Protein AF-A0A933K215-F1 (afdb_monomer_lite)

Foldseek 3Di:
DDDDPPPADDDDDDLVVLLVVLVVLLVVLVVVPDPPDQSLLCLLQSLCVNRVHDCDDDLSVQLSVQLVVQLCVQQVDPDPSNVLCVVQSSLSNSSSNVSSCVSVVNDDPVVSVNNSVVCVVVSND

Radius of gyration: 14.35 Å; chains: 1; bounding box: 33×32×48 Å

Structure (mmCIF, N/CA/C/O backbone):
data_AF-A0A933K215-F1
#
_entry.id   AF-A0A933K215-F1
#
loop_
_atom_site.group_PDB
_atom_site.id
_atom_site.type_symbol
_atom_site.label_atom_id
_atom_site.label_alt_id
_atom_site.label_comp_id
_atom_site.label_asym_id
_atom_site.label_entity_id
_atom_site.label_seq_id
_atom_site.pdbx_PDB_ins_code
_atom_site.Cartn_x
_atom_site.Cartn_y
_atom_site.Cartn_z
_atom_site.occupancy
_atom_site.B_iso_or_equiv
_atom_site.auth_seq_id
_atom_site.auth_comp_id
_atom_site.auth_asym_id
_atom_site.auth_atom_id
_atom_site.pdbx_PDB_model_num
ATOM 1 N N . MET A 1 1 ? -12.623 14.754 29.555 1.00 33.94 1 MET A N 1
ATOM 2 C CA . MET A 1 1 ? -12.126 13.366 29.458 1.00 33.94 1 MET A CA 1
ATOM 3 C C . MET A 1 1 ? -11.589 13.139 28.050 1.00 33.94 1 MET A C 1
ATOM 5 O O . MET A 1 1 ? -12.200 13.644 27.123 1.00 33.94 1 MET A O 1
ATOM 9 N N . ALA A 1 2 ? -10.443 12.453 27.964 1.00 37.44 2 ALA A N 1
ATOM 10 C CA . ALA A 1 2 ? -9.723 11.931 26.790 1.00 37.44 2 ALA A CA 1
ATOM 11 C C . ALA A 1 2 ? -9.356 12.895 25.633 1.00 37.44 2 ALA A C 1
ATOM 13 O O . ALA A 1 2 ? -10.171 13.254 24.791 1.00 37.44 2 ALA A O 1
ATOM 14 N N . LYS A 1 3 ? -8.059 13.234 25.567 1.00 45.72 3 LYS A N 1
ATOM 15 C CA . LYS A 1 3 ? -7.356 13.624 24.337 1.00 45.72 3 LYS A CA 1
ATOM 16 C C . LYS A 1 3 ? -7.140 12.366 23.489 1.00 45.72 3 LYS A C 1
ATOM 18 O O . LYS A 1 3 ? -6.456 11.467 23.957 1.00 45.72 3 LYS A O 1
ATOM 23 N N . GLU A 1 4 ? -7.599 12.363 22.245 1.00 38.94 4 GLU A N 1
ATOM 24 C CA . GLU A 1 4 ? -7.012 11.553 21.167 1.00 38.94 4 GLU A CA 1
ATOM 25 C C . GLU A 1 4 ? -7.067 12.373 19.871 1.00 38.94 4 GLU A C 1
ATOM 27 O O . GLU A 1 4 ? -7.982 12.258 19.059 1.00 38.94 4 GLU A O 1
ATOM 32 N N . LYS A 1 5 ? -6.080 13.254 19.673 1.00 44.00 5 LYS A N 1
ATOM 33 C CA . LYS A 1 5 ? -5.707 13.656 18.314 1.00 44.00 5 LYS A CA 1
ATOM 34 C C . LYS A 1 5 ? -4.825 12.531 17.794 1.00 44.00 5 LYS A C 1
ATOM 36 O O . LYS A 1 5 ? -3.646 12.475 18.113 1.00 44.00 5 LYS A O 1
ATOM 41 N N . LYS A 1 6 ? -5.436 11.573 17.102 1.00 45.94 6 LYS A N 1
ATOM 42 C CA . LYS A 1 6 ? -4.706 10.511 16.416 1.00 45.94 6 LYS A CA 1
ATOM 43 C C . LYS A 1 6 ? -4.062 11.162 15.196 1.00 45.94 6 LYS A C 1
ATOM 45 O O . LYS A 1 6 ? -4.778 11.515 14.261 1.00 45.94 6 LYS A O 1
ATOM 50 N N . ASP A 1 7 ? -2.755 11.401 15.264 1.00 46.59 7 ASP A N 1
ATOM 51 C CA . ASP A 1 7 ? -1.948 11.937 14.168 1.00 46.59 7 ASP A CA 1
ATOM 52 C C . ASP A 1 7 ? -2.168 11.068 12.925 1.00 46.59 7 ASP A C 1
ATOM 54 O O . ASP A 1 7 ? -1.656 9.955 12.806 1.00 46.59 7 ASP A O 1
ATOM 58 N N . THR A 1 8 ? -3.028 11.541 12.028 1.00 65.00 8 THR A N 1
ATOM 59 C CA . THR A 1 8 ? -3.264 10.903 10.739 1.00 65.00 8 THR A CA 1
ATOM 60 C C . THR A 1 8 ? -2.217 11.459 9.797 1.00 65.00 8 THR 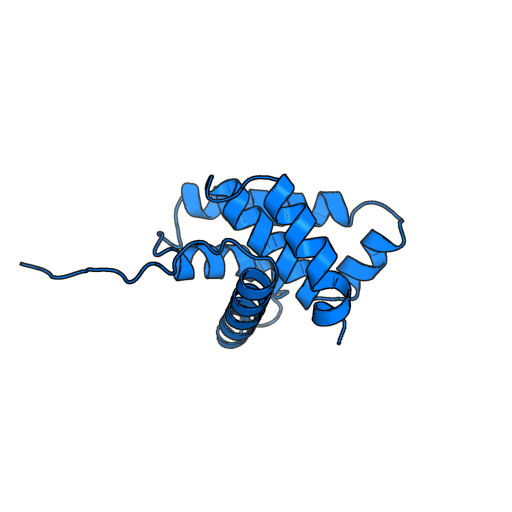A C 1
ATOM 62 O O . THR A 1 8 ? -2.103 12.676 9.651 1.00 65.00 8 THR A O 1
ATOM 65 N N . ARG A 1 9 ? -1.405 10.578 9.200 1.00 77.88 9 ARG A N 1
ATOM 66 C CA . ARG A 1 9 ? -0.444 11.015 8.182 1.00 77.88 9 ARG A CA 1
ATOM 67 C C . ARG A 1 9 ? -1.219 11.701 7.045 1.00 77.88 9 ARG A C 1
ATOM 69 O O . ARG A 1 9 ? -2.264 11.157 6.659 1.00 77.88 9 ARG A O 1
ATOM 76 N N . PRO A 1 10 ? -0.762 12.866 6.547 1.00 80.38 10 PRO A N 1
ATOM 77 C CA . PRO A 1 10 ? -1.426 13.555 5.447 1.00 80.38 10 PRO A CA 1
ATOM 78 C C . PRO A 1 10 ? -1.444 12.675 4.194 1.00 80.38 10 PRO A C 1
ATOM 80 O O . PRO A 1 10 ? -0.651 11.742 4.063 1.00 80.38 10 PRO A O 1
ATOM 83 N N . LEU A 1 11 ? -2.367 12.967 3.280 1.00 79.75 11 LEU A N 1
ATOM 84 C CA . LEU A 1 11 ? -2.282 12.426 1.929 1.00 79.75 11 LEU A CA 1
ATOM 85 C C . LEU A 1 11 ? -1.267 13.248 1.145 1.00 79.75 11 LEU A C 1
ATOM 87 O O . LEU A 1 11 ? -1.257 14.476 1.233 1.00 79.75 11 LEU A O 1
ATOM 91 N N . PHE A 1 12 ? -0.421 12.547 0.407 1.00 86.62 12 PHE A N 1
ATOM 92 C CA . PHE A 1 12 ? 0.655 13.149 -0.360 1.00 86.62 12 PHE A CA 1
ATOM 93 C C . PHE A 1 12 ? 0.174 13.540 -1.749 1.00 86.62 12 PHE A C 1
ATOM 95 O O . PHE A 1 12 ? -0.745 12.925 -2.299 1.00 86.62 12 PHE A O 1
ATOM 102 N N . THR A 1 13 ? 0.793 14.576 -2.304 1.00 80.44 13 THR A N 1
ATOM 103 C CA . THR A 1 13 ? 0.381 15.155 -3.593 1.00 80.44 13 THR A CA 1
ATOM 104 C C . THR A 1 13 ? 1.375 14.870 -4.707 1.00 80.44 13 THR A C 1
ATOM 106 O O . THR A 1 13 ? 1.041 15.046 -5.876 1.00 80.44 13 THR A O 1
ATOM 109 N N . THR A 1 14 ? 2.572 14.394 -4.359 1.00 88.75 14 THR A N 1
ATOM 110 C CA . THR A 1 14 ? 3.629 14.088 -5.322 1.00 88.75 14 THR A CA 1
ATOM 111 C C . THR A 1 14 ? 4.005 12.602 -5.306 1.00 88.75 14 THR A C 1
ATOM 113 O O . THR A 1 14 ? 3.899 11.951 -4.263 1.00 88.75 14 THR A O 1
ATOM 116 N N . PRO A 1 15 ? 4.469 12.046 -6.440 1.00 89.62 15 PRO A N 1
ATOM 117 C CA . PRO A 1 15 ? 4.931 10.659 -6.499 1.00 89.62 15 PRO A CA 1
ATOM 118 C C . PRO A 1 15 ? 6.115 10.348 -5.574 1.00 89.62 15 PRO A C 1
ATOM 120 O O . PRO A 1 15 ? 6.166 9.265 -5.002 1.00 89.62 15 PRO A O 1
ATOM 123 N N . GLU A 1 16 ? 7.031 11.301 -5.383 1.00 91.38 16 GLU A N 1
ATOM 124 C CA . GLU A 1 16 ? 8.198 11.143 -4.501 1.00 91.38 16 GLU A CA 1
ATOM 125 C C . GLU A 1 16 ? 7.777 10.968 -3.034 1.00 91.38 16 GLU A C 1
ATOM 127 O O . GLU A 1 16 ? 8.194 10.028 -2.366 1.00 91.38 16 GLU A O 1
ATOM 132 N N . GLU A 1 17 ? 6.867 11.817 -2.549 1.00 92.62 17 GLU A N 1
ATOM 133 C CA . GLU A 1 17 ? 6.322 11.699 -1.192 1.00 92.62 17 GLU A CA 1
ATOM 134 C C . GLU A 1 17 ? 5.566 10.374 -0.987 1.00 92.62 17 GLU A C 1
ATOM 136 O O . GLU A 1 17 ? 5.597 9.779 0.094 1.00 92.62 17 GLU A O 1
ATOM 141 N N . TRP A 1 18 ? 4.873 9.897 -2.026 1.00 93.44 18 TRP A N 1
ATOM 142 C CA . TRP A 1 18 ? 4.215 8.595 -1.996 1.00 93.44 18 TRP A CA 1
ATOM 143 C C . TRP A 1 18 ? 5.210 7.443 -1.921 1.00 93.44 18 TRP A C 1
ATOM 145 O O . TRP A 1 18 ? 4.962 6.491 -1.181 1.00 93.44 18 TRP A O 1
ATOM 155 N N . LEU A 1 19 ? 6.324 7.525 -2.647 1.00 92.50 19 LEU A N 1
ATOM 156 C CA . LEU A 1 19 ? 7.385 6.531 -2.570 1.00 92.50 19 LEU A CA 1
ATOM 157 C C . LEU A 1 19 ? 7.977 6.462 -1.156 1.00 92.50 19 LEU A C 1
ATOM 159 O O . LEU A 1 19 ? 8.066 5.370 -0.595 1.00 92.50 19 LEU A O 1
ATOM 163 N N . ASP A 1 20 ? 8.290 7.606 -0.546 1.00 93.12 20 ASP A N 1
ATOM 164 C CA . ASP A 1 20 ? 8.783 7.666 0.837 1.00 93.12 20 ASP A CA 1
ATOM 165 C C . ASP A 1 20 ? 7.794 7.025 1.827 1.00 93.12 20 ASP A C 1
ATOM 167 O O . ASP A 1 20 ? 8.176 6.250 2.711 1.00 93.12 20 ASP A O 1
ATOM 171 N N . GLU A 1 21 ? 6.495 7.296 1.666 1.00 94.25 21 GLU A N 1
ATOM 172 C CA . GLU A 1 21 ? 5.446 6.673 2.477 1.00 94.25 21 GLU A CA 1
ATOM 173 C C . GLU A 1 21 ? 5.366 5.157 2.252 1.00 94.25 21 GLU A C 1
ATOM 175 O O . GLU A 1 21 ? 5.197 4.407 3.217 1.00 94.25 21 GLU A O 1
ATOM 180 N N . ILE A 1 22 ? 5.480 4.691 1.004 1.00 94.50 22 ILE A N 1
ATOM 181 C CA . ILE A 1 22 ? 5.459 3.265 0.653 1.00 94.50 22 ILE A CA 1
ATOM 182 C C . ILE A 1 22 ? 6.650 2.544 1.288 1.00 94.50 22 ILE A C 1
ATOM 184 O O . ILE A 1 22 ? 6.459 1.480 1.878 1.00 94.50 22 ILE A O 1
ATOM 188 N N . LEU A 1 23 ? 7.849 3.128 1.241 1.00 93.38 23 LEU A N 1
ATOM 189 C CA . LEU A 1 23 ? 9.044 2.575 1.882 1.00 93.38 23 LEU A CA 1
ATOM 190 C C . LEU A 1 23 ? 8.885 2.525 3.408 1.00 93.38 23 LEU A C 1
ATOM 192 O O . LEU A 1 23 ? 9.128 1.492 4.032 1.00 93.38 23 LEU A O 1
ATOM 196 N N . ALA A 1 24 ? 8.361 3.590 4.019 1.00 94.00 24 ALA A N 1
ATOM 197 C CA . ALA A 1 24 ? 8.061 3.593 5.449 1.00 94.00 24 ALA A CA 1
ATOM 198 C C . ALA A 1 24 ? 6.993 2.547 5.830 1.00 94.00 24 ALA A C 1
ATOM 200 O O . ALA A 1 24 ? 7.051 1.952 6.912 1.00 94.00 24 ALA A O 1
ATOM 201 N N . ALA A 1 25 ? 6.002 2.324 4.965 1.00 94.38 25 ALA A N 1
ATOM 202 C CA . ALA A 1 25 ? 4.971 1.311 5.155 1.00 94.38 25 ALA A CA 1
ATOM 203 C C . ALA A 1 25 ? 5.525 -0.113 4.989 1.00 94.38 25 ALA A C 1
ATOM 205 O O . ALA A 1 25 ? 5.138 -1.007 5.747 1.00 94.38 25 ALA A O 1
ATOM 206 N N . TRP A 1 26 ? 6.448 -0.316 4.049 1.00 93.56 26 TRP A N 1
ATOM 207 C CA . TRP A 1 26 ? 7.170 -1.570 3.851 1.00 93.56 26 TRP A CA 1
ATOM 208 C C . TRP A 1 26 ? 7.971 -1.954 5.100 1.00 93.56 26 TRP A C 1
ATOM 210 O O . TRP A 1 26 ? 7.805 -3.054 5.635 1.00 93.56 26 TRP A O 1
ATOM 220 N N . ASP A 1 27 ? 8.754 -1.022 5.643 1.00 93.00 27 ASP A N 1
ATOM 221 C CA . ASP A 1 27 ? 9.517 -1.244 6.875 1.00 93.00 27 ASP A CA 1
ATOM 222 C C . ASP A 1 27 ? 8.602 -1.545 8.069 1.00 93.00 27 ASP A C 1
ATOM 224 O O . ASP A 1 27 ? 8.894 -2.393 8.918 1.00 93.00 27 ASP A O 1
ATOM 228 N N . GLU A 1 28 ? 7.454 -0.869 8.144 1.00 92.44 28 GLU A N 1
ATOM 229 C CA . GLU A 1 28 ? 6.450 -1.126 9.172 1.00 92.44 28 GLU A CA 1
ATOM 230 C C . GLU A 1 28 ? 5.815 -2.518 9.043 1.00 92.44 28 GLU A C 1
ATOM 232 O O . GLU A 1 28 ? 5.541 -3.164 10.060 1.00 92.44 28 GLU A O 1
ATOM 237 N N . ALA A 1 29 ? 5.601 -3.004 7.818 1.00 91.44 29 ALA A N 1
ATOM 238 C CA . ALA A 1 29 ? 5.153 -4.369 7.575 1.00 91.44 29 ALA A CA 1
ATOM 239 C C . ALA A 1 29 ? 6.202 -5.389 8.042 1.00 91.44 29 ALA A C 1
ATOM 241 O O . ALA A 1 29 ? 5.845 -6.353 8.720 1.00 91.44 29 ALA A O 1
ATOM 242 N N . GLY A 1 30 ? 7.490 -5.135 7.784 1.00 87.62 30 GLY A N 1
ATOM 243 C CA . GLY A 1 30 ? 8.595 -5.988 8.235 1.00 87.62 30 GLY A CA 1
ATOM 244 C C . GLY A 1 30 ? 8.648 -6.171 9.758 1.00 87.62 30 GLY A C 1
ATOM 245 O O . GLY A 1 30 ? 8.861 -7.278 10.252 1.00 87.62 30 GLY A O 1
ATOM 246 N N . LYS A 1 31 ? 8.346 -5.120 10.533 1.00 86.56 31 LYS A N 1
ATOM 247 C CA . LYS A 1 31 ? 8.291 -5.194 12.011 1.00 86.56 31 LYS A CA 1
ATOM 248 C C . LYS A 1 31 ? 7.198 -6.117 12.543 1.00 86.56 31 LYS A C 1
ATOM 250 O O . LYS A 1 31 ? 7.268 -6.548 13.691 1.00 86.56 31 LYS A O 1
ATOM 255 N N . ARG A 1 32 ? 6.162 -6.390 11.748 1.00 76.62 32 ARG A N 1
ATOM 256 C CA . ARG A 1 32 ? 5.018 -7.211 12.167 1.00 76.62 32 ARG A CA 1
ATOM 257 C C . ARG A 1 32 ? 5.280 -8.709 12.076 1.00 76.62 32 ARG A C 1
ATOM 259 O O . ARG A 1 32 ? 4.403 -9.454 12.495 1.00 76.62 32 ARG A O 1
ATOM 266 N N . ASN A 1 33 ? 6.454 -9.105 11.572 1.00 60.47 33 ASN A N 1
ATOM 267 C CA . ASN A 1 33 ? 7.017 -10.455 11.502 1.00 60.47 33 ASN A CA 1
ATOM 268 C C . ASN A 1 33 ? 6.014 -11.592 11.773 1.00 60.47 33 ASN A C 1
ATOM 270 O O . ASN A 1 33 ? 6.060 -12.262 12.808 1.00 60.47 33 ASN A O 1
ATOM 274 N N . VAL A 1 34 ? 5.084 -11.786 10.836 1.00 66.62 34 VAL A N 1
ATOM 275 C CA . VAL A 1 34 ? 4.192 -12.943 10.840 1.00 66.62 34 VAL A CA 1
ATOM 276 C C . VAL A 1 34 ? 4.873 -14.003 9.989 1.00 66.62 34 VAL A C 1
ATOM 278 O O . VAL A 1 34 ? 4.996 -13.838 8.775 1.00 66.62 34 VAL A O 1
ATOM 281 N N . ALA A 1 35 ? 5.354 -15.071 10.628 1.00 67.69 35 ALA A N 1
ATOM 282 C CA . ALA A 1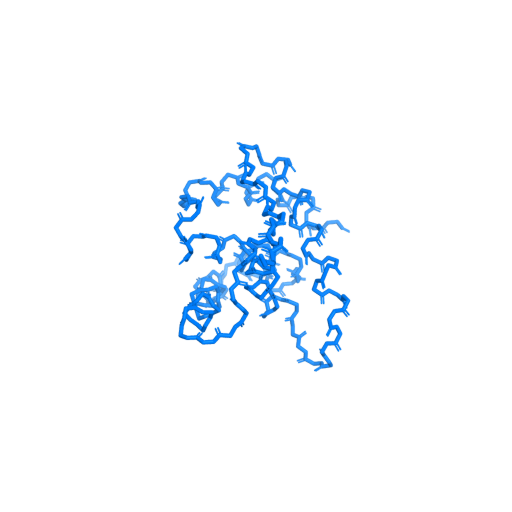 35 ? 5.988 -16.178 9.922 1.00 67.69 35 ALA A CA 1
ATOM 283 C C . ALA A 1 35 ? 5.085 -16.664 8.771 1.00 67.69 35 ALA A C 1
ATOM 285 O O . ALA A 1 35 ? 3.886 -16.864 8.965 1.00 67.69 35 ALA A O 1
ATOM 286 N N . ASN A 1 36 ? 5.670 -16.854 7.585 1.00 67.62 36 ASN A N 1
ATOM 287 C CA . ASN A 1 36 ? 4.997 -17.345 6.373 1.00 67.62 36 ASN A CA 1
ATOM 288 C C . ASN A 1 36 ? 3.888 -16.437 5.803 1.00 67.62 36 ASN A C 1
ATOM 290 O O . ASN A 1 36 ? 2.996 -16.929 5.116 1.00 67.62 36 ASN A O 1
ATOM 294 N N . THR A 1 37 ? 3.912 -15.130 6.077 1.00 81.44 37 THR A N 1
ATOM 295 C CA . THR A 1 37 ? 3.005 -14.172 5.425 1.00 81.44 37 THR A CA 1
ATOM 296 C C . THR A 1 37 ? 3.771 -13.319 4.428 1.00 81.44 37 THR A C 1
ATOM 298 O O . THR A 1 37 ? 4.693 -12.602 4.813 1.00 81.44 37 THR A O 1
ATOM 301 N N . GLU A 1 38 ? 3.359 -13.355 3.160 1.00 85.69 38 GLU A N 1
ATOM 302 C CA . GLU A 1 38 ? 3.913 -12.448 2.157 1.00 85.69 38 GLU A CA 1
ATOM 303 C C . GLU A 1 38 ? 3.624 -10.984 2.539 1.00 85.69 38 GLU A C 1
ATOM 305 O O . GLU A 1 38 ? 2.482 -10.659 2.895 1.00 85.69 38 GLU A O 1
ATOM 310 N N . PRO A 1 39 ? 4.610 -10.070 2.454 1.00 86.38 39 PRO A N 1
ATOM 311 C CA . PRO A 1 39 ? 4.461 -8.695 2.930 1.00 86.38 39 PRO A CA 1
ATOM 312 C C . PRO A 1 39 ? 3.256 -7.953 2.344 1.00 86.38 39 PRO A C 1
ATOM 314 O O . PRO A 1 39 ? 2.614 -7.175 3.051 1.00 86.38 39 PRO A O 1
ATOM 317 N N . TYR A 1 40 ? 2.891 -8.215 1.084 1.00 87.62 40 TYR A N 1
ATOM 318 C CA . TYR A 1 40 ? 1.756 -7.561 0.424 1.00 87.62 40 TYR A CA 1
ATOM 319 C C . TYR A 1 40 ? 0.401 -7.860 1.092 1.00 87.62 40 TYR A C 1
ATOM 321 O O . TYR A 1 40 ? -0.511 -7.037 0.999 1.00 87.62 40 TYR A O 1
ATOM 329 N N . HIS A 1 41 ? 0.266 -8.954 1.856 1.00 89.56 41 HIS A N 1
ATOM 330 C CA . HIS A 1 41 ? -0.920 -9.190 2.691 1.00 89.56 41 HIS A CA 1
ATOM 331 C C . HIS A 1 41 ? -1.035 -8.189 3.851 1.00 89.56 41 HIS A C 1
ATOM 333 O O . HIS A 1 41 ? -2.139 -7.897 4.316 1.00 89.56 41 HIS A O 1
ATOM 339 N N . LEU A 1 42 ? 0.087 -7.631 4.317 1.00 93.12 42 LEU A N 1
ATOM 340 C CA . LEU A 1 42 ? 0.125 -6.672 5.424 1.00 93.12 42 LEU A CA 1
ATOM 341 C C . LEU A 1 42 ? -0.128 -5.227 4.975 1.00 93.12 42 LEU A C 1
ATOM 343 O O . LEU A 1 42 ? -0.449 -4.389 5.821 1.00 93.12 42 LEU A O 1
ATOM 347 N N . ALA A 1 43 ? -0.037 -4.935 3.674 1.00 95.06 43 ALA A N 1
ATOM 348 C CA . ALA A 1 43 ? -0.150 -3.587 3.115 1.00 95.06 43 ALA A CA 1
ATOM 349 C C . ALA A 1 43 ? -1.446 -2.874 3.532 1.00 95.06 43 ALA A C 1
ATOM 351 O O . ALA A 1 43 ? -1.410 -1.741 4.016 1.00 95.06 43 ALA A O 1
ATOM 352 N N . SER A 1 44 ? -2.588 -3.563 3.445 1.00 95.31 44 SER A N 1
ATOM 353 C CA . SER A 1 44 ? -3.885 -3.007 3.853 1.00 95.31 44 SER A CA 1
ATOM 354 C C . SER A 1 44 ? -3.941 -2.670 5.341 1.00 95.31 44 SER A C 1
ATOM 356 O O . SER A 1 44 ? -4.462 -1.626 5.735 1.00 95.31 44 SER A O 1
ATOM 358 N N . VAL A 1 45 ? -3.338 -3.504 6.187 1.00 94.06 45 VAL A N 1
ATOM 359 C CA . VAL A 1 45 ? -3.324 -3.276 7.632 1.00 94.06 45 VAL A CA 1
ATOM 360 C C . VAL A 1 45 ? -2.390 -2.119 8.001 1.00 94.06 45 VAL A C 1
ATOM 362 O O . VAL A 1 45 ? -2.708 -1.343 8.906 1.00 94.06 45 VAL A O 1
ATOM 365 N N . VAL A 1 46 ? -1.260 -1.970 7.303 1.00 94.69 46 VAL A N 1
ATOM 366 C CA . VAL A 1 46 ? -0.363 -0.817 7.477 1.00 94.69 46 VAL A CA 1
ATOM 367 C C . VAL A 1 46 ? -1.033 0.471 6.995 1.00 94.69 46 VAL A C 1
ATOM 369 O O . VAL A 1 46 ? -1.020 1.455 7.730 1.00 94.69 46 VAL A O 1
ATOM 372 N N . CYS A 1 47 ? -1.712 0.451 5.844 1.00 95.62 47 CYS A N 1
ATOM 373 C CA . CYS A 1 47 ? -2.498 1.582 5.340 1.00 95.62 47 CYS A CA 1
ATOM 374 C C . CYS A 1 47 ? -3.543 2.034 6.373 1.00 95.62 47 CYS A C 1
ATOM 376 O O . CYS A 1 47 ? -3.582 3.204 6.765 1.00 95.62 47 CYS A O 1
ATOM 378 N N . LEU A 1 48 ? -4.338 1.098 6.904 1.00 94.88 48 LEU A N 1
ATOM 379 C CA . LEU A 1 48 ? -5.324 1.395 7.944 1.00 94.88 48 LEU A CA 1
ATOM 380 C C . LEU A 1 48 ? -4.665 1.998 9.194 1.00 94.88 48 LEU A C 1
ATOM 382 O O . LEU A 1 48 ? -5.190 2.967 9.747 1.00 94.88 48 LEU A O 1
ATOM 386 N N . LYS A 1 49 ? -3.502 1.480 9.615 1.00 94.12 49 LYS A N 1
ATOM 387 C CA . LYS A 1 49 ? -2.736 2.020 10.749 1.00 94.12 49 LYS A CA 1
ATOM 388 C C . LYS A 1 49 ? -2.292 3.463 10.491 1.00 94.12 49 LYS A C 1
ATOM 390 O O . LYS A 1 49 ? -2.566 4.326 11.322 1.00 94.12 49 LYS A O 1
ATOM 395 N N . PHE A 1 50 ? -1.640 3.730 9.360 1.00 94.31 50 PHE A N 1
ATOM 396 C CA . PHE A 1 50 ? -1.100 5.052 9.008 1.00 94.31 50 PHE A CA 1
ATOM 397 C C . PHE A 1 50 ? -2.194 6.106 8.815 1.00 94.31 50 PHE A C 1
ATOM 399 O O . PHE A 1 50 ? -2.010 7.273 9.160 1.00 94.31 50 PHE A O 1
ATOM 406 N N . ARG A 1 51 ? -3.373 5.686 8.347 1.00 94.19 51 ARG A N 1
ATOM 407 C CA . ARG A 1 51 ? -4.563 6.540 8.210 1.00 94.19 51 ARG A CA 1
ATOM 408 C C . ARG A 1 51 ? -5.422 6.595 9.475 1.00 94.19 51 ARG A C 1
ATOM 410 O O . ARG A 1 51 ? -6.539 7.106 9.442 1.00 94.19 51 ARG A O 1
ATOM 417 N N . GLY A 1 52 ? -4.937 6.053 10.595 1.00 92.62 52 GLY A N 1
ATOM 418 C CA . GLY A 1 52 ? -5.619 6.102 11.887 1.00 92.62 52 GLY A CA 1
ATOM 419 C C . GLY A 1 52 ? -6.957 5.353 11.937 1.00 92.62 52 GLY A C 1
ATOM 420 O O . GLY A 1 52 ? -7.741 5.576 12.862 1.00 92.62 52 GLY A O 1
ATOM 421 N N . ARG A 1 53 ? -7.229 4.452 10.988 1.00 92.12 53 ARG A N 1
ATOM 422 C CA . ARG A 1 53 ? -8.471 3.672 10.889 1.00 92.12 53 ARG A CA 1
ATOM 423 C C . ARG A 1 53 ? -8.468 2.474 11.848 1.00 92.12 53 ARG A C 1
ATOM 425 O O . ARG A 1 53 ? -7.455 2.147 12.470 1.00 92.12 53 ARG A O 1
ATOM 432 N N . GLN A 1 54 ? -9.631 1.841 12.004 1.00 92.31 54 GLN A N 1
ATOM 433 C CA . GLN A 1 54 ? -9.738 0.562 12.711 1.00 92.31 54 GLN A CA 1
ATOM 434 C C . GLN A 1 54 ? -9.069 -0.543 11.884 1.00 92.31 54 GLN A C 1
ATOM 436 O O . GLN A 1 54 ? -9.189 -0.553 10.660 1.00 92.31 54 GLN A O 1
ATOM 441 N N . LEU A 1 55 ? -8.360 -1.452 12.556 1.00 92.00 55 LEU A N 1
ATOM 442 C CA . LEU A 1 55 ? -7.609 -2.537 11.911 1.00 92.00 55 LEU A CA 1
ATOM 443 C C . LEU A 1 55 ? -8.437 -3.815 11.711 1.00 92.00 55 LEU A C 1
ATOM 445 O O . LEU A 1 55 ? -7.979 -4.734 11.043 1.00 92.00 55 LEU A O 1
ATOM 449 N N . THR A 1 56 ? -9.626 -3.885 12.307 1.00 91.94 56 THR A N 1
ATOM 450 C CA . THR A 1 56 ? -10.514 -5.053 12.289 1.00 91.94 56 THR A CA 1
ATOM 451 C C . THR A 1 56 ? -11.947 -4.639 11.952 1.00 91.94 56 THR A C 1
ATOM 453 O O . THR A 1 56 ? -12.294 -3.456 12.000 1.00 91.94 56 THR A O 1
ATOM 456 N N . GLY A 1 57 ? -12.778 -5.621 11.594 1.00 94.19 57 GLY A N 1
ATOM 457 C CA . GLY A 1 57 ? -14.189 -5.436 11.262 1.00 94.19 57 GLY A CA 1
ATOM 458 C C . GLY A 1 57 ? -14.467 -5.280 9.760 1.00 94.19 57 GLY A C 1
ATOM 459 O O . GLY A 1 57 ? -13.536 -5.243 8.951 1.00 94.19 57 GLY A O 1
ATOM 460 N N . PRO A 1 58 ? -15.749 -5.128 9.370 1.00 93.50 58 PRO A N 1
ATOM 461 C CA . PRO A 1 58 ? -16.181 -5.274 7.975 1.00 93.50 58 PRO A CA 1
ATOM 462 C C . PRO A 1 58 ? -15.490 -4.320 6.994 1.00 93.50 58 PRO A C 1
ATOM 464 O O . PRO A 1 58 ? -15.210 -4.672 5.849 1.00 93.50 58 PRO A O 1
ATOM 467 N N . ARG A 1 59 ? -15.176 -3.094 7.437 1.00 91.19 59 ARG A N 1
ATOM 468 C CA . ARG A 1 59 ? -14.464 -2.118 6.602 1.00 91.19 59 ARG A CA 1
ATOM 469 C C . ARG A 1 59 ? -13.005 -2.515 6.378 1.00 91.19 59 ARG A C 1
ATOM 471 O O . ARG A 1 59 ? -12.525 -2.381 5.258 1.00 91.19 59 ARG A O 1
ATOM 478 N N . ALA A 1 60 ? -12.315 -2.995 7.413 1.00 92.69 60 ALA A N 1
ATOM 479 C CA . ALA A 1 60 ? -10.932 -3.451 7.298 1.00 92.69 60 ALA A CA 1
ATOM 480 C C . ALA A 1 60 ? -10.833 -4.690 6.393 1.00 92.69 60 ALA A C 1
ATOM 482 O O . ALA A 1 60 ? -9.989 -4.736 5.501 1.00 92.69 60 ALA A O 1
ATOM 483 N N . GLU A 1 61 ? -11.762 -5.636 6.550 1.00 93.56 61 GLU A N 1
ATOM 484 C CA . GLU A 1 61 ? -11.876 -6.827 5.698 1.00 93.56 61 GLU A CA 1
ATOM 485 C C . GLU A 1 61 ? -12.129 -6.464 4.231 1.00 93.56 61 GLU A C 1
ATOM 487 O O . GLU A 1 61 ? -11.485 -7.011 3.336 1.00 93.56 61 GLU A O 1
ATOM 492 N N . ARG A 1 62 ? -13.018 -5.493 3.968 1.00 95.50 62 ARG A N 1
ATOM 493 C CA . ARG A 1 62 ? -13.268 -4.999 2.606 1.00 95.50 62 ARG A CA 1
ATOM 494 C C . ARG A 1 62 ? -12.004 -4.421 1.970 1.00 95.50 62 ARG A C 1
ATOM 496 O O . ARG A 1 62 ? -11.723 -4.737 0.818 1.00 95.50 62 ARG A O 1
ATOM 503 N N . VAL A 1 63 ? -11.256 -3.589 2.697 1.00 95.62 63 VAL A N 1
ATOM 504 C CA . VAL A 1 63 ? -10.010 -2.984 2.193 1.00 95.62 63 VAL A CA 1
ATOM 505 C C . VAL A 1 63 ? -8.979 -4.065 1.876 1.00 95.62 63 VAL A C 1
ATOM 507 O O . VAL A 1 63 ? -8.422 -4.062 0.782 1.00 95.62 63 VAL A O 1
ATOM 510 N N . ALA A 1 64 ? -8.783 -5.034 2.776 1.00 94.62 64 ALA A N 1
ATOM 511 C CA . ALA A 1 64 ? -7.878 -6.156 2.540 1.00 94.62 64 ALA A CA 1
ATOM 512 C C . ALA A 1 64 ? -8.283 -6.979 1.306 1.00 94.62 64 ALA A C 1
ATOM 514 O O . ALA A 1 64 ? -7.440 -7.291 0.468 1.00 94.62 64 ALA A O 1
ATOM 515 N N . LYS A 1 65 ? -9.580 -7.274 1.145 1.00 95.38 65 LYS A N 1
ATOM 516 C CA . LYS A 1 65 ? -10.096 -8.013 -0.014 1.00 95.38 65 LYS A CA 1
ATOM 517 C C . LYS A 1 65 ? -9.850 -7.276 -1.332 1.00 95.38 65 LYS A C 1
ATOM 519 O O . LYS A 1 65 ? -9.446 -7.907 -2.302 1.00 95.38 65 LYS A O 1
ATOM 524 N N . ILE A 1 66 ? -10.095 -5.965 -1.376 1.00 95.06 66 ILE A N 1
ATOM 525 C CA . ILE A 1 66 ? -9.885 -5.158 -2.589 1.00 95.06 66 ILE A CA 1
ATOM 526 C C . ILE A 1 66 ? -8.395 -5.072 -2.930 1.00 95.06 66 ILE A C 1
ATOM 528 O O . ILE A 1 66 ? -8.036 -5.268 -4.087 1.00 95.06 66 ILE A O 1
ATOM 532 N N . ALA A 1 67 ? -7.532 -4.852 -1.935 1.00 95.12 67 ALA A N 1
ATOM 533 C CA . ALA A 1 67 ? -6.087 -4.816 -2.141 1.00 95.12 67 ALA A CA 1
ATOM 534 C C . ALA A 1 67 ? -5.559 -6.129 -2.744 1.00 95.12 67 ALA A C 1
ATOM 536 O O . ALA A 1 67 ? -4.838 -6.108 -3.737 1.00 95.12 67 ALA A O 1
ATOM 537 N N . LEU A 1 68 ? -5.988 -7.277 -2.208 1.00 94.56 68 LEU A N 1
ATOM 538 C CA . LEU A 1 68 ? -5.592 -8.587 -2.735 1.00 94.56 68 LEU A CA 1
ATOM 539 C C . LEU A 1 68 ? -6.180 -8.872 -4.120 1.00 94.56 68 LEU A C 1
ATOM 541 O O . LEU A 1 68 ? -5.489 -9.411 -4.979 1.00 94.56 68 LEU A O 1
ATOM 545 N N . ALA A 1 69 ? -7.433 -8.484 -4.368 1.00 93.88 69 ALA A N 1
ATOM 546 C CA . ALA A 1 69 ? -8.026 -8.610 -5.695 1.00 93.88 69 ALA A CA 1
ATOM 547 C C . ALA A 1 69 ? -7.245 -7.797 -6.740 1.00 93.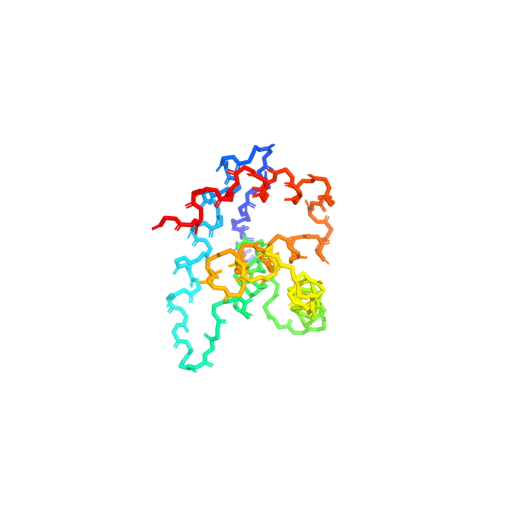88 69 ALA A C 1
ATOM 549 O O . ALA A 1 69 ? -7.039 -8.276 -7.851 1.00 93.88 69 ALA A O 1
ATOM 550 N N . ASN A 1 70 ? -6.768 -6.602 -6.377 1.00 91.62 70 ASN A N 1
ATOM 551 C CA . ASN A 1 70 ? -5.950 -5.775 -7.258 1.00 91.62 70 ASN A CA 1
ATOM 552 C C . ASN A 1 70 ? -4.603 -6.442 -7.591 1.00 91.62 70 ASN A C 1
ATOM 554 O O . ASN A 1 70 ? -4.212 -6.461 -8.758 1.00 91.62 70 ASN A O 1
ATOM 558 N N . TYR A 1 71 ? -3.945 -7.068 -6.611 1.00 92.62 71 TYR A N 1
ATOM 559 C CA . TYR A 1 71 ? -2.748 -7.873 -6.865 1.00 92.62 71 TYR A CA 1
ATOM 560 C C . TYR A 1 71 ? -3.021 -9.028 -7.838 1.00 92.62 71 TYR A C 1
ATOM 562 O O . TYR A 1 71 ? -2.300 -9.175 -8.823 1.00 92.62 71 TYR A O 1
ATOM 570 N N . HIS A 1 72 ? -4.082 -9.811 -7.623 1.00 92.38 72 HIS A N 1
ATOM 571 C CA . HIS A 1 72 ? -4.434 -10.926 -8.511 1.00 92.38 72 HIS A CA 1
ATOM 572 C C . HIS A 1 72 ? -4.729 -10.461 -9.940 1.00 92.38 72 HIS A C 1
ATOM 574 O O . HIS A 1 72 ? -4.153 -10.986 -10.886 1.00 92.38 72 HIS A O 1
ATOM 580 N N . VAL A 1 73 ? -5.515 -9.395 -10.117 1.00 91.06 73 VAL A N 1
ATOM 581 C CA . VAL A 1 73 ? -5.807 -8.834 -11.450 1.00 91.06 73 VAL A CA 1
ATOM 582 C C . VAL A 1 73 ? -4.530 -8.467 -12.217 1.00 91.06 73 VAL A C 1
ATOM 584 O O . VAL A 1 73 ? -4.458 -8.699 -13.425 1.00 91.06 73 VAL A O 1
ATOM 587 N N . ASN A 1 74 ? -3.518 -7.940 -11.525 1.00 87.25 74 ASN A N 1
ATOM 588 C CA . ASN A 1 74 ? -2.247 -7.546 -12.132 1.00 87.25 74 ASN A CA 1
ATOM 589 C C . ASN A 1 74 ? -1.236 -8.697 -12.278 1.00 87.25 74 ASN A C 1
ATOM 591 O O . ASN A 1 74 ? -0.243 -8.544 -12.984 1.00 87.25 74 ASN A O 1
ATOM 595 N N . THR A 1 75 ? -1.472 -9.853 -11.651 1.00 90.25 75 THR A N 1
ATOM 596 C CA . THR A 1 75 ? -0.529 -10.985 -11.644 1.00 90.25 75 THR A CA 1
ATOM 597 C C . THR A 1 75 ? -1.066 -12.258 -12.301 1.00 90.25 75 THR A C 1
ATOM 599 O O . THR A 1 75 ? -0.281 -13.140 -12.650 1.00 90.25 75 THR A O 1
ATOM 602 N N . ASP A 1 76 ? -2.370 -12.376 -12.539 1.00 89.25 76 ASP A N 1
ATOM 603 C CA . ASP A 1 76 ? -2.987 -13.583 -13.108 1.00 89.25 76 ASP A CA 1
ATOM 604 C C .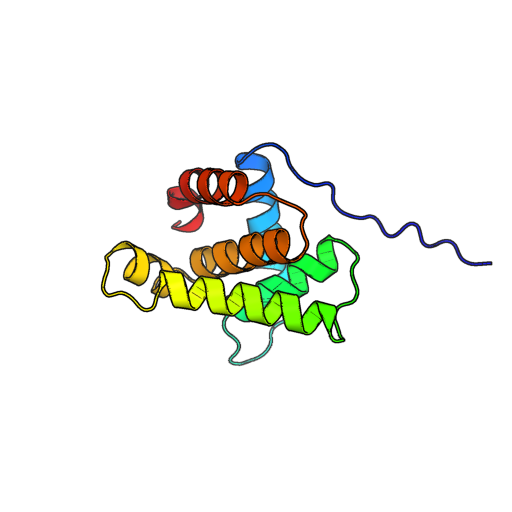 ASP A 1 76 ? -2.703 -13.762 -14.611 1.00 89.25 76 ASP A C 1
ATOM 606 O O . ASP A 1 76 ? -2.885 -14.850 -15.157 1.00 89.25 76 ASP A O 1
ATOM 610 N N . ARG A 1 77 ? -2.225 -12.717 -15.298 1.00 82.88 77 ARG A N 1
ATOM 611 C CA . ARG A 1 77 ? -1.858 -12.770 -16.723 1.00 82.88 77 ARG A CA 1
ATOM 612 C C . ARG A 1 77 ? -0.396 -13.186 -16.902 1.00 82.88 77 ARG A C 1
ATOM 614 O O . ARG A 1 77 ? 0.456 -12.794 -16.113 1.00 82.88 77 ARG A O 1
ATOM 621 N N . ASP A 1 78 ? -0.078 -13.916 -17.971 1.00 82.62 78 ASP A N 1
ATOM 622 C CA . ASP A 1 78 ? 1.317 -14.183 -18.358 1.00 82.62 78 ASP A CA 1
ATOM 623 C C . ASP A 1 78 ? 1.859 -13.018 -19.197 1.00 82.62 78 ASP A C 1
ATOM 625 O O . ASP A 1 78 ? 1.823 -13.024 -20.426 1.00 82.62 78 ASP A O 1
ATOM 629 N N . THR A 1 79 ? 2.279 -11.966 -18.502 1.00 86.38 79 THR A N 1
ATOM 630 C CA . THR A 1 79 ? 2.890 -10.759 -19.077 1.00 86.38 79 THR A CA 1
ATOM 631 C C . THR A 1 79 ? 4.175 -10.452 -18.323 1.00 86.38 79 THR A C 1
ATOM 633 O O . THR A 1 79 ? 4.308 -10.860 -17.168 1.00 86.38 79 THR A O 1
ATOM 636 N N . ASP A 1 80 ? 5.103 -9.721 -18.939 1.00 84.38 80 ASP A N 1
ATOM 637 C CA . ASP A 1 80 ? 6.361 -9.348 -18.281 1.00 84.38 80 ASP A CA 1
ATOM 638 C C . ASP A 1 80 ? 6.095 -8.554 -16.992 1.00 84.38 80 ASP A C 1
ATOM 640 O O . ASP A 1 80 ? 6.572 -8.944 -15.933 1.00 84.38 80 ASP A O 1
ATOM 644 N N . THR A 1 81 ? 5.167 -7.589 -17.027 1.00 81.88 81 THR A N 1
ATOM 645 C CA . THR A 1 81 ? 4.711 -6.850 -15.836 1.00 81.88 81 THR A CA 1
ATOM 646 C C . THR A 1 81 ? 4.227 -7.776 -14.719 1.00 81.88 81 THR A C 1
ATOM 648 O O . THR A 1 81 ? 4.611 -7.617 -13.564 1.00 81.88 81 THR A O 1
ATOM 651 N N . ALA A 1 82 ? 3.409 -8.782 -15.034 1.00 85.31 82 ALA A N 1
ATOM 652 C CA . ALA A 1 82 ? 2.931 -9.729 -14.029 1.00 85.31 82 ALA A CA 1
ATOM 653 C C . ALA A 1 82 ? 4.066 -10.568 -13.419 1.00 85.31 82 ALA A C 1
ATOM 655 O O . ALA A 1 82 ? 4.000 -10.919 -12.238 1.00 85.31 82 ALA A O 1
ATOM 656 N N . ARG A 1 83 ? 5.100 -10.905 -14.202 1.00 86.12 83 ARG A N 1
ATOM 657 C CA . ARG A 1 83 ? 6.293 -11.600 -13.696 1.00 86.12 83 ARG A CA 1
ATOM 658 C C . ARG A 1 83 ? 7.117 -10.683 -12.800 1.00 86.12 83 ARG A C 1
ATOM 660 O O . ARG A 1 83 ? 7.499 -11.120 -11.717 1.00 86.12 83 ARG A O 1
ATOM 667 N N . ASP A 1 84 ? 7.295 -9.426 -13.193 1.00 85.44 84 ASP A N 1
ATOM 668 C CA . ASP A 1 84 ? 8.025 -8.425 -12.415 1.00 85.44 84 ASP A CA 1
ATOM 669 C C . ASP A 1 84 ? 7.371 -8.225 -11.044 1.00 85.44 84 ASP A C 1
ATOM 671 O O . ASP A 1 84 ? 8.032 -8.394 -10.018 1.00 85.44 84 ASP A O 1
ATOM 675 N N . ILE A 1 85 ? 6.047 -8.027 -11.006 1.00 87.19 85 ILE A N 1
ATOM 676 C CA . ILE A 1 85 ? 5.272 -7.901 -9.761 1.00 87.19 85 ILE A CA 1
ATOM 677 C C . ILE A 1 85 ? 5.445 -9.134 -8.864 1.00 87.19 85 ILE A C 1
ATOM 679 O O . ILE A 1 85 ? 5.651 -8.996 -7.660 1.00 87.19 85 ILE A O 1
ATOM 683 N N . LYS A 1 86 ? 5.369 -10.346 -9.430 1.00 88.19 86 LYS A N 1
ATOM 684 C CA . LYS A 1 86 ? 5.545 -11.596 -8.668 1.00 88.19 86 LYS A CA 1
ATOM 685 C C . LYS A 1 86 ? 6.967 -11.760 -8.133 1.00 88.19 86 LYS A C 1
ATOM 687 O O . LYS A 1 86 ? 7.144 -12.331 -7.061 1.00 88.19 86 LYS A O 1
ATOM 692 N N . SER A 1 87 ? 7.967 -11.304 -8.885 1.00 89.25 87 SER A N 1
ATOM 693 C CA . SER A 1 87 ? 9.383 -11.404 -8.512 1.00 89.25 87 SER A CA 1
ATOM 694 C C . SER A 1 87 ? 9.853 -10.299 -7.565 1.00 89.25 87 SER A C 1
ATOM 696 O O . SER A 1 87 ? 10.898 -10.457 -6.937 1.00 89.25 87 SER A O 1
ATOM 698 N N . ASN A 1 88 ? 9.079 -9.218 -7.421 1.00 90.31 88 ASN A N 1
ATOM 699 C CA . ASN A 1 88 ? 9.409 -8.075 -6.580 1.00 90.31 88 ASN A CA 1
ATOM 700 C C . ASN A 1 88 ? 8.374 -7.890 -5.445 1.00 90.31 88 ASN A C 1
ATOM 702 O O . ASN A 1 88 ? 7.351 -7.217 -5.621 1.00 90.31 88 ASN A O 1
ATOM 706 N N . PRO A 1 89 ? 8.651 -8.418 -4.235 1.00 90.94 89 PRO A N 1
ATOM 707 C CA . PRO A 1 89 ? 7.764 -8.284 -3.080 1.00 90.94 89 PRO A CA 1
ATOM 708 C C . PRO A 1 89 ? 7.457 -6.838 -2.674 1.00 90.94 89 PRO A C 1
ATOM 710 O O . PRO A 1 89 ? 6.349 -6.566 -2.207 1.00 90.94 89 PRO A O 1
ATOM 713 N N . ARG A 1 90 ? 8.404 -5.902 -2.850 1.00 91.50 90 ARG A N 1
ATOM 714 C CA . ARG A 1 90 ? 8.177 -4.475 -2.561 1.00 91.50 90 ARG A CA 1
ATOM 715 C C . ARG A 1 90 ? 7.177 -3.877 -3.533 1.00 91.50 90 ARG A C 1
ATOM 717 O O . ARG A 1 90 ? 6.299 -3.127 -3.115 1.00 91.50 90 ARG A O 1
ATOM 724 N N . PHE A 1 91 ? 7.264 -4.248 -4.805 1.00 91.50 91 PHE A N 1
ATOM 725 C CA . PHE A 1 91 ? 6.321 -3.793 -5.813 1.00 91.50 91 PHE A CA 1
ATOM 726 C C . PHE A 1 91 ? 4.918 -4.374 -5.584 1.00 91.50 91 PHE A C 1
ATOM 728 O O . PHE A 1 91 ? 3.936 -3.631 -5.556 1.00 91.50 91 PHE A O 1
ATOM 735 N N . ALA A 1 92 ? 4.815 -5.678 -5.305 1.00 93.00 92 ALA A N 1
ATOM 736 C CA . ALA A 1 92 ? 3.555 -6.306 -4.897 1.00 93.00 92 ALA A CA 1
ATOM 737 C C . ALA A 1 92 ? 2.940 -5.617 -3.663 1.00 93.00 92 ALA A C 1
ATOM 739 O O . ALA A 1 92 ? 1.728 -5.391 -3.594 1.00 93.00 92 ALA A O 1
ATOM 740 N N . PHE A 1 93 ? 3.777 -5.243 -2.692 1.00 94.50 93 PHE A N 1
ATOM 741 C CA . PHE A 1 93 ? 3.353 -4.490 -1.518 1.00 94.50 93 PHE A CA 1
ATOM 742 C C . PHE A 1 93 ? 2.845 -3.092 -1.869 1.00 94.50 93 PHE A C 1
ATOM 744 O O . PHE A 1 93 ? 1.763 -2.722 -1.415 1.00 94.50 93 PHE A O 1
ATOM 751 N N . ALA A 1 94 ? 3.593 -2.331 -2.671 1.00 94.31 94 ALA A N 1
ATOM 752 C CA . ALA A 1 94 ? 3.227 -0.983 -3.098 1.00 94.31 94 ALA A CA 1
ATOM 753 C C . ALA A 1 94 ? 1.870 -0.976 -3.813 1.00 94.31 94 ALA A C 1
ATOM 755 O O . ALA A 1 94 ? 0.996 -0.175 -3.474 1.00 94.31 94 ALA A O 1
ATOM 756 N N . LEU A 1 95 ? 1.656 -1.939 -4.712 1.00 93.56 95 LEU A N 1
ATOM 757 C CA . LEU A 1 95 ? 0.397 -2.133 -5.421 1.00 93.56 95 LEU A CA 1
ATOM 758 C C . LEU A 1 95 ? -0.776 -2.345 -4.446 1.00 93.56 95 LEU A C 1
ATOM 760 O O . LEU A 1 95 ? -1.758 -1.601 -4.467 1.00 93.56 95 LEU A O 1
ATOM 764 N N . CYS A 1 96 ? -0.646 -3.294 -3.515 1.00 95.81 96 CYS A N 1
ATOM 765 C CA . CYS A 1 96 ? -1.655 -3.537 -2.480 1.00 95.81 96 CYS A CA 1
ATOM 766 C C . CYS A 1 96 ? -1.862 -2.328 -1.550 1.00 95.81 96 CYS A C 1
ATOM 768 O O . CYS A 1 96 ? -2.982 -2.070 -1.093 1.00 95.81 96 CYS A O 1
ATOM 770 N N . TYR A 1 97 ? -0.801 -1.581 -1.242 1.00 96.19 97 TYR A N 1
ATOM 771 C CA . TYR A 1 97 ? -0.850 -0.407 -0.372 1.00 96.19 97 TYR A CA 1
ATOM 772 C C . TYR A 1 97 ? -1.629 0.738 -1.026 1.00 96.19 97 TYR A C 1
ATOM 774 O O . TYR A 1 97 ? -2.507 1.327 -0.392 1.00 96.19 97 TYR A O 1
ATOM 782 N N . LEU A 1 98 ? -1.381 1.014 -2.306 1.00 94.88 98 LEU A N 1
ATOM 783 C CA . LEU A 1 98 ? -2.109 2.016 -3.085 1.00 94.88 98 LEU A CA 1
ATOM 784 C C . LEU A 1 98 ? -3.561 1.593 -3.337 1.00 94.88 98 LEU A C 1
ATOM 786 O O . LEU A 1 98 ? -4.479 2.376 -3.092 1.00 94.88 98 LEU A O 1
ATOM 790 N N . ALA A 1 99 ? -3.803 0.325 -3.679 1.00 95.56 99 ALA A N 1
ATOM 791 C CA . ALA A 1 99 ? -5.157 -0.219 -3.805 1.00 95.56 99 ALA A CA 1
ATOM 792 C C . ALA A 1 99 ? -5.961 -0.107 -2.495 1.00 95.56 99 ALA A C 1
ATOM 794 O O . ALA A 1 99 ? -7.174 0.102 -2.512 1.00 95.56 99 ALA A O 1
ATOM 795 N N . SER A 1 100 ? -5.293 -0.184 -1.339 1.00 96.75 100 SER A N 1
ATOM 796 C CA . SER A 1 100 ? -5.934 0.044 -0.039 1.00 96.75 100 SER A CA 1
ATOM 797 C C . SER A 1 100 ? -6.379 1.498 0.152 1.00 96.75 100 SER A C 1
ATOM 799 O O . SER A 1 100 ? -7.423 1.738 0.760 1.00 96.75 100 SER A O 1
ATOM 801 N N . HIS A 1 101 ? -5.632 2.468 -0.385 1.00 95.56 101 HIS A N 1
ATOM 802 C CA . HIS A 1 101 ? -6.026 3.880 -0.375 1.00 95.56 101 HIS A CA 1
ATOM 803 C C . HIS A 1 101 ? -7.217 4.144 -1.288 1.00 95.56 101 HIS A C 1
ATOM 805 O O . HIS A 1 101 ? -8.141 4.849 -0.878 1.00 95.56 101 HIS A O 1
ATOM 811 N N . LEU A 1 102 ? -7.232 3.525 -2.469 1.00 93.62 102 LEU A N 1
ATOM 812 C CA . LEU A 1 102 ? -8.373 3.569 -3.380 1.00 93.62 102 LEU A CA 1
ATOM 813 C C . LEU A 1 102 ? -9.624 2.980 -2.724 1.00 93.62 102 LEU A C 1
ATOM 815 O O . LEU A 1 102 ? -10.676 3.603 -2.709 1.00 93.62 102 LEU A O 1
ATOM 819 N N . ALA A 1 103 ? -9.498 1.818 -2.076 1.00 94.56 103 ALA A N 1
ATOM 820 C CA . ALA A 1 103 ? -10.600 1.165 -1.367 1.00 94.56 103 ALA A CA 1
ATOM 821 C C . ALA A 1 103 ? -11.172 1.988 -0.196 1.00 94.56 103 ALA A C 1
ATOM 823 O O . ALA A 1 103 ? -12.278 1.700 0.279 1.00 94.56 103 ALA A O 1
ATOM 824 N N . LEU A 1 104 ? -10.400 2.958 0.304 1.00 93.56 104 LEU A N 1
ATOM 825 C CA . LEU A 1 104 ? -10.781 3.903 1.350 1.00 93.56 104 LEU A CA 1
ATOM 826 C C . LEU A 1 104 ? -11.286 5.247 0.803 1.00 93.56 104 LEU A C 1
ATOM 828 O O . LEU A 1 104 ? -11.588 6.115 1.628 1.00 93.56 104 LEU A O 1
ATOM 832 N N . ASP A 1 105 ? -11.370 5.399 -0.521 1.00 93.12 105 ASP A N 1
ATOM 833 C CA . ASP A 1 105 ? -11.733 6.631 -1.229 1.00 93.12 105 ASP A CA 1
ATOM 834 C C . ASP A 1 105 ? -10.804 7.807 -0.863 1.00 93.12 105 ASP A C 1
ATOM 836 O O . ASP A 1 105 ? -11.242 8.938 -0.659 1.00 93.12 105 ASP A O 1
ATOM 840 N N . LEU A 1 106 ? -9.506 7.522 -0.687 1.00 91.25 106 LEU A N 1
ATOM 841 C CA . LEU A 1 106 ? -8.488 8.517 -0.315 1.00 91.25 106 LEU A CA 1
ATOM 842 C C . LEU A 1 106 ? -7.661 9.011 -1.504 1.00 91.25 106 LEU A C 1
ATOM 844 O O . LEU A 1 106 ? -7.040 10.064 -1.408 1.00 91.25 106 LEU A O 1
ATOM 848 N N . VAL A 1 107 ? -7.611 8.239 -2.584 1.00 91.94 107 VAL A N 1
ATOM 849 C CA . VAL A 1 107 ? -6.905 8.570 -3.827 1.00 91.94 107 VAL A CA 1
ATOM 850 C C . VAL A 1 107 ? -7.744 8.103 -5.008 1.00 91.94 107 VAL A C 1
ATOM 852 O O . VAL A 1 107 ? -8.625 7.259 -4.842 1.00 91.94 107 VAL A O 1
ATOM 855 N N . GLU A 1 108 ? -7.443 8.626 -6.189 1.00 89.56 108 GLU A N 1
ATOM 856 C CA . GLU A 1 108 ? -8.048 8.201 -7.450 1.00 89.56 108 GLU A CA 1
ATOM 857 C C . GLU A 1 108 ? -7.114 7.242 -8.201 1.00 89.56 108 GLU A C 1
ATOM 859 O O . GLU A 1 108 ? -5.913 7.190 -7.929 1.00 89.56 108 GLU A O 1
ATOM 864 N N . GLU A 1 109 ? -7.653 6.496 -9.168 1.00 87.12 109 GLU A N 1
ATOM 865 C CA . GLU A 1 109 ? -6.880 5.546 -9.986 1.00 87.12 109 GLU A CA 1
ATOM 866 C C . GLU A 1 109 ? -5.693 6.225 -10.686 1.00 87.12 109 GLU A C 1
ATOM 868 O O . GLU A 1 109 ? -4.576 5.722 -10.624 1.00 87.12 109 GLU A O 1
ATOM 873 N N . TYR A 1 110 ? -5.892 7.437 -11.216 1.00 88.00 110 TYR A N 1
ATOM 874 C CA . TYR A 1 110 ? -4.828 8.229 -11.843 1.00 88.00 110 TYR A CA 1
ATOM 875 C C . TYR A 1 110 ? -3.628 8.483 -10.910 1.00 88.00 110 TYR A C 1
ATOM 877 O O . TYR A 1 110 ? -2.474 8.489 -11.345 1.00 88.00 110 TYR A O 1
ATOM 885 N N . THR A 1 111 ? -3.877 8.676 -9.608 1.00 87.06 111 THR A N 1
ATOM 886 C CA . THR A 1 111 ? -2.801 8.832 -8.619 1.00 87.06 111 THR A CA 1
ATOM 887 C C . THR A 1 111 ? -1.990 7.548 -8.488 1.00 87.06 111 THR A C 1
ATOM 889 O O . THR A 1 111 ? -0.770 7.613 -8.378 1.00 87.06 111 THR A O 1
ATOM 892 N N . ILE A 1 112 ? -2.647 6.387 -8.514 1.00 88.12 112 ILE A N 1
ATOM 893 C CA . ILE A 1 112 ? -1.982 5.085 -8.403 1.00 88.12 112 ILE A CA 1
ATOM 894 C C . ILE A 1 112 ? -1.060 4.869 -9.594 1.00 88.12 112 ILE A C 1
ATOM 896 O O . ILE A 1 112 ? 0.110 4.559 -9.383 1.00 88.12 112 ILE A O 1
ATOM 900 N N . ASP A 1 113 ? -1.563 5.086 -10.809 1.00 86.44 113 ASP A N 1
ATOM 901 C CA . ASP A 1 113 ? -0.793 4.889 -12.039 1.00 86.44 113 ASP A CA 1
ATOM 902 C C . ASP A 1 113 ? 0.460 5.771 -12.044 1.00 86.44 113 ASP A C 1
ATOM 904 O O . ASP A 1 113 ? 1.569 5.279 -12.242 1.00 86.44 113 ASP A O 1
ATOM 908 N N . THR A 1 114 ? 0.298 7.053 -11.697 1.00 88.81 114 THR A N 1
ATOM 909 C CA . THR A 1 114 ? 1.411 8.012 -11.630 1.00 88.81 114 THR A CA 1
ATOM 910 C C . THR A 1 114 ? 2.463 7.596 -10.593 1.00 88.81 114 THR A C 1
ATOM 912 O O . THR A 1 114 ? 3.665 7.678 -10.845 1.00 88.81 114 THR A O 1
ATOM 915 N N . VAL A 1 115 ? 2.031 7.157 -9.405 1.00 90.06 115 VAL A N 1
ATOM 916 C CA . VAL A 1 115 ? 2.950 6.722 -8.341 1.00 90.06 115 VAL A CA 1
ATOM 917 C C . VAL A 1 115 ? 3.677 5.444 -8.742 1.00 90.06 115 VAL A C 1
ATOM 919 O O . VAL A 1 115 ? 4.884 5.349 -8.530 1.00 90.06 115 VAL A O 1
ATOM 922 N N . ILE A 1 116 ? 2.969 4.469 -9.312 1.00 86.62 116 ILE A N 1
ATOM 923 C CA . ILE A 1 116 ? 3.549 3.193 -9.735 1.00 86.62 116 ILE A CA 1
ATOM 924 C C . ILE A 1 116 ? 4.585 3.402 -10.842 1.00 86.62 116 ILE A C 1
ATOM 926 O O . ILE A 1 116 ? 5.690 2.875 -10.724 1.00 86.62 116 ILE A O 1
ATOM 930 N N . GLU A 1 117 ? 4.266 4.199 -11.864 1.00 86.56 117 GLU A N 1
ATOM 931 C CA . GLU A 1 117 ? 5.188 4.516 -12.960 1.00 86.56 117 GLU A CA 1
ATOM 932 C C . GLU A 1 117 ? 6.464 5.190 -12.434 1.00 86.56 117 GLU A C 1
ATOM 934 O O . GLU A 1 117 ? 7.571 4.753 -12.743 1.00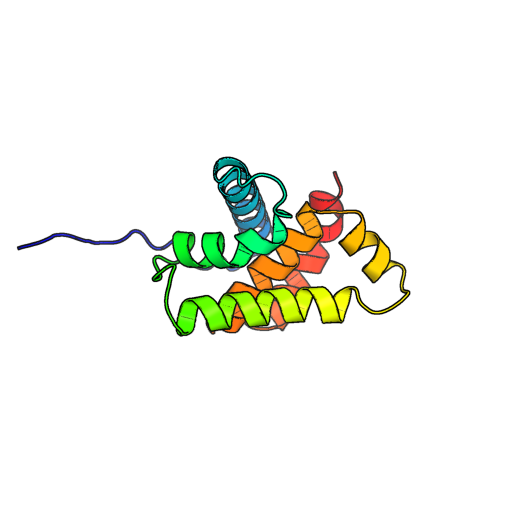 86.56 117 GLU A O 1
ATOM 939 N N . HIS A 1 118 ? 6.327 6.181 -11.544 1.00 86.69 118 HIS A N 1
ATOM 940 C CA . HIS A 1 118 ? 7.469 6.855 -10.908 1.00 86.69 118 HIS A CA 1
ATOM 941 C C . HIS A 1 118 ? 8.302 5.942 -9.996 1.00 86.69 118 HIS A C 1
ATOM 943 O O . HIS A 1 118 ? 9.513 6.128 -9.849 1.00 86.69 118 HIS A O 1
ATOM 949 N N . SER A 1 119 ? 7.657 4.977 -9.340 1.00 83.44 119 SER A N 1
ATOM 950 C CA . SER A 1 119 ? 8.296 4.127 -8.328 1.00 83.44 119 SER A CA 1
ATOM 951 C C . SER A 1 119 ? 8.923 2.863 -8.907 1.00 83.44 119 SER A C 1
ATOM 953 O O . SER A 1 119 ? 9.626 2.162 -8.181 1.00 83.44 119 SER A O 1
ATOM 955 N N . T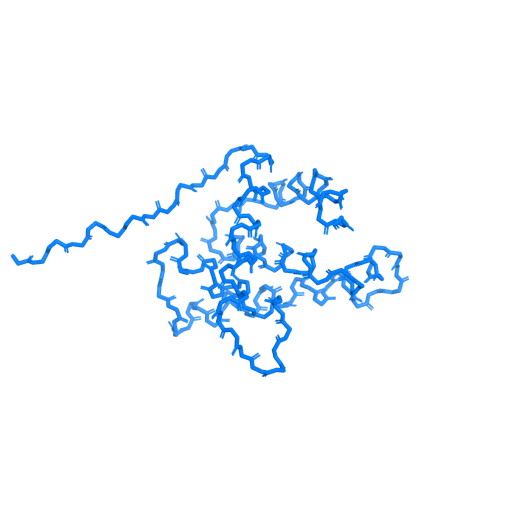RP A 1 120 ? 8.681 2.557 -10.184 1.00 78.81 120 TRP A N 1
ATOM 956 C CA . TRP A 1 120 ? 9.052 1.283 -10.798 1.00 78.81 120 TRP A CA 1
ATOM 957 C C . TRP A 1 120 ? 10.543 0.954 -10.648 1.00 78.81 120 TRP A C 1
ATOM 959 O O . TRP A 1 120 ? 10.903 -0.116 -10.153 1.00 78.81 120 TRP A O 1
ATOM 969 N N . GLU A 1 121 ? 11.413 1.896 -11.012 1.00 75.56 121 GLU A N 1
ATOM 970 C CA . GLU A 1 121 ? 12.869 1.722 -10.936 1.00 75.56 121 GLU A CA 1
ATOM 971 C C . GLU A 1 121 ? 13.340 1.628 -9.477 1.00 75.56 121 GLU A C 1
ATOM 973 O O . GLU A 1 121 ? 14.072 0.718 -9.106 1.00 75.56 121 GLU A O 1
ATOM 978 N N . ARG A 1 122 ? 12.827 2.507 -8.610 1.00 78.62 122 ARG A N 1
ATOM 979 C CA . ARG A 1 122 ? 13.286 2.650 -7.219 1.00 78.62 122 ARG A CA 1
ATOM 980 C C . ARG A 1 122 ? 12.799 1.553 -6.272 1.00 78.62 122 ARG A C 1
ATOM 982 O O . ARG A 1 122 ? 13.395 1.342 -5.222 1.00 78.62 122 ARG A O 1
ATOM 989 N N . LEU A 1 123 ? 11.701 0.874 -6.601 1.00 77.56 123 LEU A N 1
ATOM 990 C CA . LEU A 1 123 ? 11.222 -0.285 -5.841 1.00 77.56 123 LEU A CA 1
ATOM 991 C C . LEU A 1 123 ? 11.910 -1.589 -6.268 1.00 77.56 123 LEU A C 1
ATOM 993 O O . LEU A 1 123 ? 11.707 -2.608 -5.605 1.00 77.56 123 LEU A O 1
ATOM 997 N N . SER A 1 124 ? 12.677 -1.567 -7.361 1.00 67.00 124 SER A N 1
ATOM 998 C CA . SER A 1 124 ? 13.370 -2.730 -7.930 1.00 67.00 124 SER A CA 1
ATOM 999 C C . SER A 1 124 ? 14.832 -2.871 -7.487 1.00 67.00 124 SER A C 1
ATOM 1001 O O . SER A 1 124 ? 15.409 -3.935 -7.706 1.00 67.00 124 SER A O 1
ATOM 1003 N N . ASP A 1 125 ? 15.381 -1.852 -6.818 1.00 57.28 125 ASP A N 1
ATOM 1004 C CA . ASP A 1 125 ? 16.720 -1.828 -6.201 1.00 57.28 125 ASP A CA 1
ATOM 1005 C C . ASP A 1 125 ? 16.724 -2.332 -4.740 1.00 57.28 125 ASP A C 1
ATOM 1007 O O . ASP A 1 125 ? 17.685 -3.027 -4.335 1.00 57.28 125 ASP A O 1
#

Sequence (125 aa):
MAKEKKDTRPLFTTPEEWLDEILAAWDEAGKRNVANTEPYHLASVVCLKFRGRQLTGPRAERVAKIALANYHVNTDRDTDTARDIKSNPRFAFALCYLASHLALDLVEEYTIDTVIEHSWERLSD

pLDDT: mean 86.0, std 13.21, range [33.94, 96.75]

Secondary structure (DSSP, 8-state):
-------PPPPPSSHHHHHHHHHHHHHHHHTT--TT--GGGTHHHHHHHHTT--SSSHHHHHHHHHHHHHHHHHHSS-SHHHHHHHH-HHHHHHHHHHHHHHHTTSS-HHHHHHHHHHHTTTT--